Protein AF-A0A7G8H9L9-F1 (afdb_monomer_lite)

Structure (mmCIF, N/CA/C/O backbone):
data_AF-A0A7G8H9L9-F1
#
_entry.id   AF-A0A7G8H9L9-F1
#
loop_
_atom_site.group_PDB
_atom_site.id
_atom_site.type_symbol
_atom_site.label_atom_id
_atom_site.label_alt_id
_atom_site.label_comp_id
_atom_site.label_asym_id
_atom_site.label_entity_id
_atom_site.label_seq_id
_atom_site.pdbx_PDB_ins_code
_atom_site.Cartn_x
_atom_site.Cartn_y
_atom_site.Cartn_z
_atom_site.occupancy
_atom_site.B_iso_or_equiv
_atom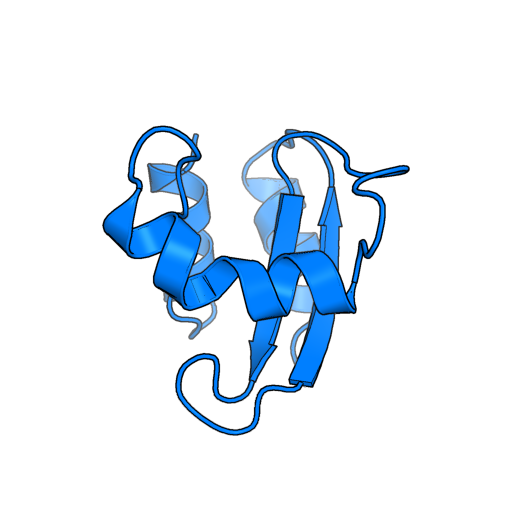_site.auth_seq_id
_atom_site.auth_comp_id
_atom_site.auth_asym_id
_atom_site.auth_atom_id
_atom_site.pdbx_PDB_model_num
ATOM 1 N N . MET A 1 1 ? 12.618 5.870 -4.045 1.00 56.03 1 MET A N 1
ATOM 2 C CA . MET A 1 1 ? 11.217 6.101 -4.464 1.00 56.03 1 MET A CA 1
ATOM 3 C C . MET A 1 1 ? 10.264 5.946 -3.285 1.00 56.03 1 MET A C 1
ATOM 5 O O . MET A 1 1 ? 9.583 6.916 -2.995 1.00 56.03 1 MET A O 1
ATOM 9 N N . SER A 1 2 ? 10.352 4.856 -2.507 1.00 68.56 2 SER A N 1
ATOM 10 C CA . SER A 1 2 ? 9.505 4.616 -1.319 1.00 68.56 2 SER A CA 1
ATOM 11 C C . SER A 1 2 ? 9.403 5.772 -0.314 1.00 68.56 2 SER A C 1
ATOM 13 O O . SER A 1 2 ? 8.340 5.974 0.252 1.00 68.56 2 SER A O 1
ATOM 15 N N . HIS A 1 3 ? 10.46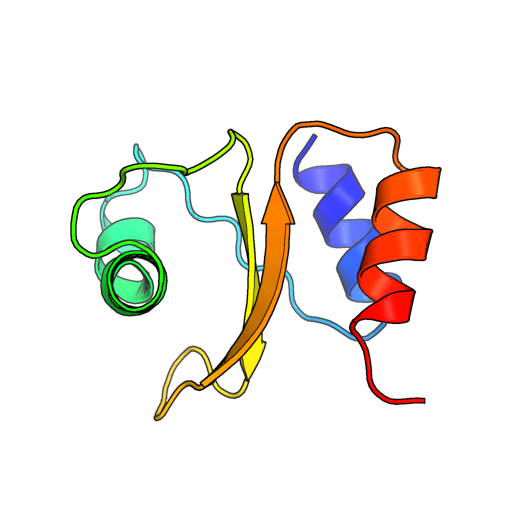4 6.564 -0.106 1.00 77.31 3 HIS A N 1
ATOM 16 C CA . HIS A 1 3 ? 10.406 7.722 0.796 1.00 77.31 3 HIS A CA 1
ATOM 17 C C . HIS A 1 3 ? 9.392 8.791 0.343 1.00 77.31 3 HIS A C 1
ATOM 19 O O . HIS A 1 3 ? 8.679 9.357 1.167 1.00 77.31 3 HIS A O 1
ATOM 25 N N . TYR A 1 4 ? 9.297 9.061 -0.965 1.00 84.69 4 TYR A N 1
ATOM 26 C CA . TYR A 1 4 ? 8.325 10.025 -1.486 1.00 84.69 4 TYR A CA 1
ATOM 27 C C . TYR A 1 4 ? 6.909 9.460 -1.473 1.00 84.69 4 TYR A C 1
ATOM 29 O O . TYR A 1 4 ? 5.984 10.190 -1.126 1.00 84.69 4 TYR A O 1
ATOM 37 N N . ASP A 1 5 ? 6.761 8.183 -1.820 1.00 89.94 5 ASP A N 1
ATOM 38 C CA . ASP A 1 5 ? 5.471 7.491 -1.817 1.00 89.94 5 ASP A CA 1
ATOM 39 C C . ASP A 1 5 ? 4.903 7.430 -0.394 1.00 89.94 5 ASP A C 1
ATOM 41 O O . ASP A 1 5 ? 3.739 7.758 -0.180 1.00 89.94 5 ASP A O 1
ATOM 45 N N . GLY A 1 6 ? 5.755 7.126 0.591 1.00 92.94 6 GLY A N 1
ATOM 46 C CA . GLY A 1 6 ? 5.393 7.136 2.006 1.00 92.94 6 GLY A CA 1
ATOM 47 C C . GLY A 1 6 ? 4.930 8.507 2.480 1.00 92.94 6 GLY A C 1
ATOM 48 O O . GLY A 1 6 ? 3.852 8.610 3.054 1.00 92.94 6 GLY A O 1
ATOM 49 N N . LYS A 1 7 ? 5.656 9.578 2.132 1.00 94.31 7 LYS A N 1
ATOM 50 C CA . LYS A 1 7 ? 5.222 10.944 2.458 1.00 94.31 7 LYS A CA 1
ATOM 51 C C . LYS A 1 7 ? 3.861 11.285 1.842 1.00 94.31 7 LYS A C 1
ATOM 53 O O . LYS A 1 7 ? 3.043 11.931 2.482 1.00 94.31 7 LYS A O 1
ATOM 58 N N . VAL A 1 8 ? 3.610 10.879 0.595 1.00 94.94 8 VAL A N 1
ATOM 59 C CA . VAL A 1 8 ? 2.305 11.105 -0.049 1.00 94.94 8 VAL A CA 1
ATOM 60 C C . VAL A 1 8 ? 1.197 10.325 0.656 1.00 94.94 8 VAL A C 1
ATOM 62 O O . VAL A 1 8 ? 0.130 10.887 0.875 1.00 94.94 8 VAL A O 1
ATOM 65 N N . ALA A 1 9 ? 1.445 9.066 1.020 1.00 95.19 9 ALA A N 1
ATOM 66 C CA . ALA A 1 9 ? 0.484 8.255 1.758 1.00 95.19 9 ALA A CA 1
ATOM 67 C C . ALA A 1 9 ? 0.145 8.883 3.121 1.00 95.19 9 ALA A C 1
ATOM 69 O O . ALA A 1 9 ? -1.032 9.023 3.442 1.00 95.19 9 ALA A O 1
ATOM 70 N N . GLU A 1 10 ? 1.152 9.344 3.866 1.00 95.31 10 GLU A N 1
ATOM 71 C CA . GLU A 1 10 ? 0.975 10.043 5.148 1.00 95.31 10 GLU A CA 1
ATOM 72 C C . GLU A 1 10 ? 0.174 11.341 5.000 1.00 95.31 10 GLU A C 1
ATOM 74 O O . GLU A 1 10 ? -0.748 11.594 5.772 1.00 95.31 10 GLU A O 1
ATOM 79 N N . GLU A 1 11 ? 0.468 12.149 3.977 1.00 95.38 11 GLU A N 1
ATOM 80 C CA . GLU A 1 11 ? -0.292 13.371 3.678 1.00 95.38 11 GLU A CA 1
ATOM 81 C C . GLU A 1 11 ? -1.764 13.092 3.323 1.00 95.38 11 GLU A C 1
ATOM 83 O O . GLU A 1 11 ? -2.611 13.960 3.519 1.00 95.38 11 GLU A O 1
ATOM 88 N N . LEU A 1 12 ? -2.071 11.895 2.816 1.00 95.44 12 LEU A N 1
ATOM 89 C CA . LEU A 1 12 ? -3.431 11.422 2.538 1.00 95.44 12 LEU A CA 1
ATOM 90 C C . LEU A 1 12 ? -4.056 10.661 3.725 1.00 95.44 12 LEU A C 1
ATOM 92 O O . LEU A 1 12 ? -5.106 10.044 3.576 1.00 95.44 12 LEU A O 1
ATOM 96 N N . GLY A 1 13 ? -3.430 10.694 4.906 1.00 94.69 13 GLY A N 1
ATOM 97 C CA . GLY A 1 13 ? -3.957 10.083 6.130 1.00 94.69 13 GLY A CA 1
ATOM 98 C C . GLY A 1 13 ? -3.719 8.576 6.255 1.00 94.69 13 GLY A C 1
ATOM 99 O O . GLY A 1 13 ? -4.279 7.943 7.147 1.00 94.69 13 GLY A O 1
ATOM 100 N N . CYS A 1 14 ? -2.888 7.987 5.396 1.00 95.06 14 CYS A N 1
ATOM 101 C CA . CYS A 1 14 ? -2.527 6.573 5.451 1.00 95.06 14 CYS A CA 1
ATOM 102 C C . CYS A 1 14 ? -1.200 6.361 6.186 1.00 95.06 14 CYS A C 1
ATOM 104 O O . CYS A 1 14 ? -0.279 7.167 6.094 1.00 95.06 14 CYS A O 1
ATOM 106 N N . SER A 1 15 ? -1.051 5.215 6.848 1.00 94.81 15 SER A N 1
ATOM 107 C CA . SER A 1 15 ? 0.274 4.728 7.253 1.00 94.81 15 SER A CA 1
ATOM 108 C C . SER A 1 15 ? 0.961 4.028 6.079 1.00 94.81 15 SER A C 1
ATOM 110 O O . SER A 1 15 ? 0.302 3.347 5.293 1.00 94.81 15 SER A O 1
ATOM 112 N N . PHE A 1 16 ? 2.286 4.152 5.965 1.00 94.94 16 PHE A N 1
ATOM 113 C CA . PHE A 1 16 ? 3.052 3.509 4.896 1.00 94.94 16 PHE A CA 1
ATOM 114 C C . PHE A 1 16 ? 3.962 2.399 5.430 1.00 94.94 16 PHE A C 1
ATOM 116 O O . PHE A 1 16 ? 4.924 2.653 6.154 1.00 94.94 16 PHE A O 1
ATOM 123 N N . ILE A 1 17 ? 3.686 1.155 5.032 1.00 94.81 17 ILE A N 1
ATOM 124 C CA . ILE A 1 17 ? 4.484 -0.019 5.400 1.00 94.81 17 ILE A CA 1
ATOM 125 C C . ILE A 1 17 ? 5.325 -0.440 4.192 1.00 94.81 17 ILE A C 1
ATOM 127 O O . ILE A 1 17 ? 4.821 -1.020 3.230 1.00 94.81 17 ILE A O 1
ATOM 131 N N . SER A 1 18 ? 6.630 -0.172 4.246 1.00 93.06 18 SER A N 1
ATOM 132 C CA . SER A 1 18 ? 7.570 -0.590 3.203 1.00 93.06 18 SER A CA 1
ATOM 133 C C . SER A 1 18 ? 8.056 -2.015 3.460 1.00 93.06 18 SER A C 1
ATOM 135 O O . SER A 1 18 ? 8.818 -2.248 4.395 1.00 93.06 18 SER A O 1
ATOM 137 N N . VAL A 1 19 ? 7.667 -2.965 2.608 1.00 92.12 19 VAL A N 1
ATOM 138 C CA . VAL A 1 19 ? 8.102 -4.367 2.709 1.00 92.12 19 VAL A CA 1
ATOM 139 C C . VAL A 1 19 ? 9.147 -4.667 1.638 1.00 92.12 19 VAL A C 1
ATOM 141 O O . VAL A 1 19 ? 8.828 -4.782 0.456 1.00 92.12 19 VAL A O 1
ATOM 144 N N . MET A 1 20 ? 10.403 -4.820 2.053 1.00 90.31 20 MET A N 1
ATOM 145 C CA . MET A 1 20 ? 11.500 -5.235 1.173 1.00 90.31 20 MET A CA 1
ATOM 146 C C . MET A 1 20 ? 11.662 -6.756 1.234 1.00 90.31 20 MET A C 1
ATOM 148 O O . MET A 1 20 ? 11.640 -7.329 2.317 1.00 90.31 20 MET A O 1
ATOM 152 N N . LEU A 1 21 ? 11.877 -7.427 0.095 1.00 86.31 21 LEU A N 1
ATOM 153 C CA . LEU A 1 21 ? 12.071 -8.890 0.073 1.00 86.31 21 LEU A CA 1
ATOM 154 C C . LEU A 1 21 ? 13.318 -9.337 0.853 1.00 86.31 21 LEU A C 1
ATOM 156 O O . LEU A 1 21 ? 13.364 -10.458 1.353 1.00 86.31 21 LEU A O 1
ATOM 160 N N . GLN A 1 22 ? 14.324 -8.465 0.940 1.00 90.69 22 GLN A N 1
ATOM 161 C CA . GLN A 1 22 ? 15.549 -8.690 1.704 1.00 90.69 22 GLN A CA 1
ATOM 162 C C . GLN A 1 22 ? 15.324 -8.555 3.218 1.00 90.69 22 GLN A C 1
ATOM 164 O O . GLN A 1 22 ? 16.065 -9.151 3.997 1.00 90.69 22 GLN A O 1
ATOM 169 N N . ASP A 1 23 ? 14.301 -7.807 3.640 1.00 93.00 23 ASP A N 1
ATOM 170 C CA . ASP A 1 23 ? 13.899 -7.709 5.040 1.00 93.00 23 ASP A CA 1
ATOM 171 C C . ASP A 1 23 ? 12.991 -8.892 5.385 1.00 93.00 23 ASP A C 1
ATOM 173 O O . ASP A 1 23 ? 11.769 -8.871 5.219 1.00 93.00 23 ASP A O 1
ATOM 177 N N . THR A 1 24 ? 13.621 -9.978 5.829 1.00 93.25 24 THR A N 1
ATOM 178 C CA . THR A 1 24 ? 12.914 -11.238 6.076 1.00 93.25 24 THR A CA 1
ATOM 179 C C . THR A 1 24 ? 11.902 -11.158 7.218 1.00 93.25 24 THR A C 1
ATOM 181 O O . THR A 1 24 ? 10.946 -11.934 7.212 1.00 93.25 24 THR A O 1
ATOM 184 N N . GLU A 1 25 ? 12.071 -10.246 8.177 1.00 94.75 25 GLU A N 1
ATOM 185 C CA . GLU A 1 25 ? 11.146 -10.081 9.300 1.00 94.75 25 GLU A CA 1
ATOM 186 C C . GLU A 1 25 ? 9.862 -9.404 8.820 1.00 94.75 25 GLU A C 1
ATOM 188 O O . GLU A 1 25 ? 8.774 -9.986 8.911 1.00 94.75 25 GLU A O 1
ATOM 193 N N . MET A 1 26 ? 10.007 -8.237 8.189 1.00 93.69 26 MET A N 1
ATOM 194 C CA . MET A 1 26 ? 8.894 -7.477 7.625 1.00 93.69 26 MET A CA 1
ATOM 195 C C . MET A 1 26 ? 8.165 -8.283 6.542 1.00 93.69 26 MET A C 1
ATOM 197 O O . MET A 1 26 ? 6.931 -8.355 6.521 1.00 93.69 26 MET A O 1
ATOM 201 N N . TYR A 1 27 ? 8.918 -8.963 5.669 1.00 93.44 27 TYR A N 1
ATOM 202 C CA . TYR A 1 27 ? 8.344 -9.821 4.638 1.00 93.44 27 TYR A CA 1
ATOM 203 C C . TYR A 1 27 ? 7.543 -10.972 5.243 1.00 93.44 27 TYR A C 1
ATOM 205 O O . TYR A 1 27 ? 6.410 -11.207 4.829 1.00 93.44 27 TYR A O 1
ATOM 213 N N . ARG A 1 28 ? 8.065 -11.688 6.246 1.00 94.25 28 ARG A N 1
ATOM 214 C CA . ARG A 1 28 ? 7.321 -12.790 6.882 1.00 94.25 28 ARG A CA 1
ATOM 215 C C . ARG A 1 28 ? 6.024 -12.319 7.523 1.00 94.25 28 ARG A C 1
ATOM 217 O O . ARG A 1 28 ? 5.040 -13.058 7.420 1.00 94.25 28 ARG A O 1
ATOM 224 N N . LYS A 1 29 ? 6.030 -11.131 8.135 1.00 95.50 29 LYS A N 1
ATOM 225 C CA . LYS A 1 29 ? 4.866 -10.524 8.786 1.00 95.50 29 LYS A CA 1
ATOM 226 C C . LYS A 1 29 ? 3.742 -10.241 7.786 1.00 95.50 29 LYS A C 1
ATOM 228 O O . LYS A 1 29 ? 2.616 -10.693 7.985 1.00 95.50 29 LYS A O 1
ATOM 233 N N . TYR A 1 30 ? 4.058 -9.584 6.671 1.00 96.06 30 TYR A N 1
ATOM 234 C CA . TYR A 1 30 ? 3.039 -9.103 5.730 1.00 96.06 30 TYR A CA 1
ATOM 235 C C . TYR A 1 30 ? 2.872 -9.947 4.461 1.00 96.06 30 TYR A C 1
ATOM 237 O O . TYR A 1 30 ? 1.934 -9.712 3.700 1.00 96.06 30 TYR A O 1
ATOM 245 N N . ARG A 1 31 ? 3.686 -10.993 4.229 1.00 94.06 31 ARG A N 1
ATOM 246 C CA . ARG A 1 31 ? 3.544 -11.862 3.039 1.00 94.06 31 ARG A CA 1
ATOM 247 C C . ARG A 1 31 ? 2.148 -12.461 2.896 1.00 94.06 31 ARG A C 1
ATOM 249 O O . ARG A 1 31 ? 1.736 -12.733 1.777 1.00 94.06 31 ARG A O 1
ATOM 256 N N . LYS A 1 32 ? 1.428 -12.675 4.006 1.00 95.38 32 LYS A N 1
ATOM 257 C CA . LYS A 1 32 ? 0.047 -13.186 3.993 1.00 95.38 32 LYS A CA 1
ATOM 258 C C . LYS A 1 32 ? -0.883 -12.273 3.185 1.00 95.38 32 LYS A C 1
ATOM 260 O O . LYS A 1 32 ? -1.726 -12.772 2.451 1.00 95.38 32 LYS A O 1
ATOM 265 N N . ILE A 1 33 ? -0.670 -10.959 3.263 1.00 96.56 33 ILE A N 1
ATOM 266 C CA . ILE A 1 33 ? -1.435 -9.950 2.528 1.00 96.56 33 ILE A CA 1
ATOM 267 C C . ILE A 1 33 ? -1.098 -10.036 1.043 1.00 96.56 33 ILE A C 1
ATOM 269 O O .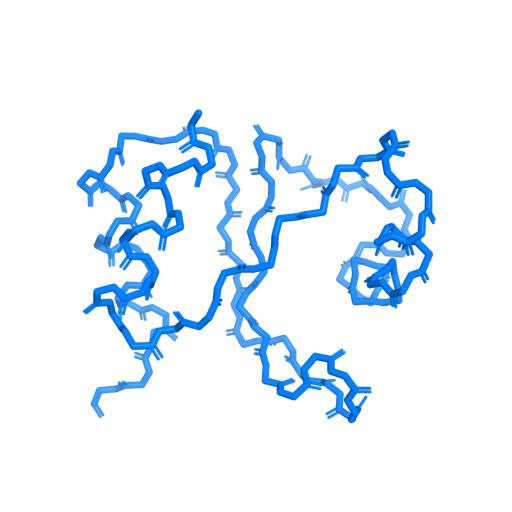 ILE A 1 33 ? -1.990 -10.178 0.212 1.00 96.56 33 ILE A O 1
ATOM 273 N N . LEU A 1 34 ? 0.198 -10.045 0.717 1.00 93.75 34 LEU A N 1
ATOM 274 C CA . LEU A 1 34 ? 0.658 -10.172 -0.664 1.00 93.75 34 LEU A CA 1
ATOM 275 C C . LEU A 1 34 ? 0.109 -11.439 -1.333 1.00 93.75 34 LEU A C 1
ATOM 277 O O . LEU A 1 34 ? -0.362 -11.378 -2.461 1.00 93.75 34 LEU A O 1
ATOM 281 N N . LEU A 1 35 ? 0.155 -12.577 -0.637 1.00 94.69 35 LEU A N 1
ATOM 282 C CA . LEU A 1 35 ? -0.299 -13.865 -1.162 1.00 94.69 35 LEU A CA 1
ATOM 283 C C . LEU A 1 35 ? -1.828 -13.989 -1.228 1.00 94.69 35 LEU A C 1
ATOM 285 O O . LEU A 1 35 ? -2.312 -14.794 -2.015 1.00 94.69 35 LEU A O 1
ATOM 289 N N . LYS A 1 36 ? -2.592 -13.198 -0.458 1.00 95.62 36 LYS A N 1
ATOM 290 C CA . LYS A 1 36 ? -4.056 -13.115 -0.611 1.00 95.62 36 LYS A CA 1
ATOM 291 C C . LYS A 1 36 ? -4.424 -12.536 -1.979 1.00 95.62 36 LYS A C 1
ATOM 293 O O . LYS A 1 36 ? -5.326 -13.058 -2.621 1.00 95.62 36 LYS A O 1
ATOM 298 N N . GLN A 1 37 ? -3.694 -11.513 -2.431 1.00 95.06 37 GLN A N 1
ATOM 299 C CA . GLN A 1 37 ? -3.886 -10.912 -3.756 1.00 95.06 37 GLN A CA 1
ATOM 300 C C . GLN A 1 37 ? -3.185 -11.703 -4.871 1.00 95.06 37 GLN A C 1
ATOM 302 O O . GLN A 1 37 ? -3.726 -11.859 -5.962 1.00 95.06 37 GLN A O 1
ATOM 307 N N . TYR A 1 38 ? -1.990 -12.232 -4.594 1.00 94.00 38 TYR A N 1
ATOM 308 C CA . TYR A 1 38 ? -1.153 -12.946 -5.560 1.00 94.00 38 TYR A CA 1
ATOM 309 C C . TYR A 1 38 ? -0.705 -14.313 -5.027 1.00 94.00 38 TYR A C 1
ATOM 311 O O . TYR A 1 38 ? 0.470 -14.471 -4.671 1.00 94.00 38 TYR A O 1
ATOM 319 N N . PRO A 1 39 ? -1.585 -15.332 -5.012 1.00 93.62 39 PRO A N 1
ATOM 320 C CA . PRO A 1 39 ? -1.251 -16.657 -4.481 1.00 93.62 39 PRO A CA 1
ATOM 321 C C . PRO A 1 39 ? 0.008 -17.263 -5.116 1.00 93.62 39 PRO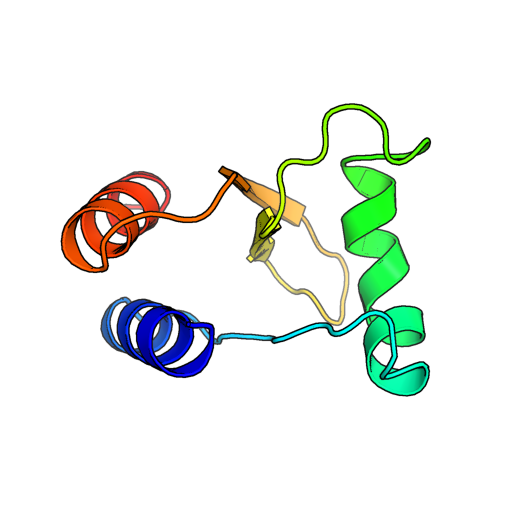 A C 1
ATOM 323 O O . PRO A 1 39 ? 0.838 -17.849 -4.422 1.00 93.62 39 PRO A O 1
ATOM 326 N N . ASN A 1 40 ? 0.188 -17.027 -6.420 1.00 92.25 40 ASN A N 1
ATOM 327 C CA . ASN A 1 40 ? 1.309 -17.537 -7.214 1.00 92.25 40 ASN A CA 1
ATOM 328 C C . ASN A 1 40 ? 2.321 -16.446 -7.612 1.00 92.25 40 ASN A C 1
ATOM 330 O O . ASN A 1 40 ? 3.233 -16.717 -8.385 1.00 92.25 40 ASN A O 1
ATOM 334 N N . LYS A 1 41 ? 2.177 -15.211 -7.103 1.00 85.00 41 LYS A N 1
ATOM 335 C CA . LYS A 1 41 ? 3.012 -14.034 -7.446 1.00 85.00 41 LYS A CA 1
ATOM 336 C C . LYS A 1 41 ? 2.990 -13.596 -8.924 1.00 85.00 41 LYS A C 1
ATOM 338 O O . LYS A 1 41 ? 3.750 -12.711 -9.311 1.00 85.00 41 LYS A O 1
ATOM 343 N N . GLU A 1 42 ? 2.122 -14.172 -9.748 1.00 89.56 42 GLU A N 1
ATOM 344 C CA . GLU A 1 42 ? 1.943 -13.776 -11.148 1.00 89.56 42 GLU A CA 1
ATOM 345 C C . GLU A 1 42 ? 1.146 -12.468 -11.264 1.00 89.56 42 GLU A C 1
ATOM 347 O O . GLU A 1 42 ? 0.267 -12.194 -10.452 1.00 89.56 42 GLU A O 1
ATOM 352 N N . GLY A 1 43 ? 1.451 -11.639 -12.268 1.00 83.75 43 GLY A N 1
ATOM 353 C CA . GLY A 1 43 ? 0.739 -10.371 -12.501 1.00 83.75 43 GLY A CA 1
ATOM 354 C C . GLY A 1 43 ? 1.104 -9.225 -11.545 1.00 83.75 43 GLY A C 1
ATOM 355 O O . GLY A 1 43 ? 0.508 -8.145 -11.621 1.00 83.75 43 GLY A O 1
ATOM 356 N N . MET A 1 44 ? 2.093 -9.433 -10.670 1.00 87.81 44 MET A N 1
ATOM 357 C CA . MET A 1 44 ? 2.682 -8.376 -9.849 1.00 87.81 44 MET A CA 1
ATOM 358 C C . MET A 1 44 ? 3.493 -7.404 -10.719 1.00 87.81 44 MET A C 1
ATOM 360 O O . MET A 1 44 ? 4.384 -7.817 -11.460 1.00 87.81 44 MET A O 1
ATOM 364 N N . GLY A 1 45 ? 3.221 -6.102 -10.598 1.00 88.06 45 GLY A N 1
ATOM 365 C CA . GLY A 1 45 ? 4.063 -5.044 -11.167 1.00 88.06 45 GLY A CA 1
ATOM 366 C C . GLY A 1 45 ? 4.966 -4.456 -10.089 1.00 88.06 45 GLY A C 1
ATOM 367 O O . GLY A 1 45 ? 4.485 -4.188 -8.997 1.00 88.06 45 GLY A O 1
ATOM 368 N N . TRP A 1 46 ? 6.254 -4.246 -10.362 1.00 86.00 46 TRP A N 1
ATOM 369 C CA . TRP A 1 46 ? 7.198 -3.722 -9.366 1.00 86.00 46 TRP A CA 1
ATOM 370 C C . TRP A 1 46 ? 7.419 -2.208 -9.527 1.00 86.00 46 TRP A C 1
ATOM 372 O O . TRP A 1 46 ? 7.732 -1.771 -10.636 1.00 86.00 46 TRP A O 1
ATOM 382 N N . PRO A 1 47 ? 7.336 -1.407 -8.444 1.00 91.00 47 PRO A N 1
ATOM 383 C CA . PRO A 1 47 ? 6.767 -1.728 -7.125 1.00 91.00 47 PRO A CA 1
ATOM 384 C C . PRO A 1 47 ? 5.255 -2.022 -7.160 1.00 91.00 47 PRO A C 1
ATOM 386 O O . PRO A 1 47 ? 4.535 -1.497 -8.007 1.00 91.00 47 PRO A O 1
ATOM 389 N N . THR A 1 48 ? 4.785 -2.857 -6.225 1.00 93.12 48 THR A N 1
ATOM 390 C CA . THR A 1 48 ? 3.355 -3.117 -5.971 1.00 93.12 48 THR A CA 1
ATOM 391 C C . THR A 1 48 ? 2.957 -2.422 -4.673 1.00 93.12 48 THR A C 1
ATOM 393 O O . THR A 1 48 ? 3.623 -2.614 -3.656 1.00 93.12 48 THR A O 1
ATOM 396 N N . TYR A 1 49 ? 1.860 -1.672 -4.691 1.00 95.44 49 TYR A N 1
ATOM 397 C CA . TYR A 1 49 ? 1.252 -1.064 -3.511 1.00 95.44 49 TYR A CA 1
ATOM 398 C C . TYR A 1 49 ? -0.117 -1.701 -3.289 1.00 95.44 49 TYR A C 1
ATOM 400 O O . TYR A 1 49 ? -0.898 -1.822 -4.231 1.00 95.44 49 TYR A O 1
ATOM 408 N N . LEU A 1 50 ? -0.402 -2.100 -2.053 1.00 96.75 50 LEU A N 1
ATOM 409 C CA . LEU A 1 50 ? -1.706 -2.608 -1.636 1.00 96.75 50 LEU A CA 1
ATOM 410 C C . LEU A 1 50 ? -2.264 -1.651 -0.586 1.00 96.75 50 LEU A C 1
ATOM 412 O O . LEU A 1 50 ? -1.582 -1.368 0.400 1.00 96.75 50 LEU A O 1
ATOM 416 N N . LEU A 1 51 ? -3.481 -1.158 -0.801 1.00 97.00 51 LEU A N 1
ATOM 417 C CA . LEU A 1 51 ? -4.236 -0.422 0.206 1.00 97.00 51 LEU A CA 1
ATOM 418 C C . LEU A 1 51 ? -4.953 -1.446 1.085 1.00 97.00 51 LEU A C 1
ATOM 420 O O . LEU A 1 51 ? -5.695 -2.285 0.576 1.00 97.00 51 LEU A O 1
ATOM 424 N N . VAL A 1 52 ? -4.681 -1.418 2.386 1.00 97.25 52 VAL A N 1
ATOM 425 C CA . VAL A 1 52 ? -5.083 -2.481 3.312 1.00 97.25 52 VAL A CA 1
ATOM 426 C C . VAL A 1 52 ? -5.706 -1.876 4.559 1.00 97.25 52 VAL A C 1
ATOM 428 O O . VAL A 1 52 ? -5.113 -0.981 5.162 1.00 97.25 52 VAL A O 1
ATOM 431 N N . SER A 1 53 ? -6.859 -2.399 4.968 1.00 96.25 53 SER A N 1
ATOM 432 C CA . SER A 1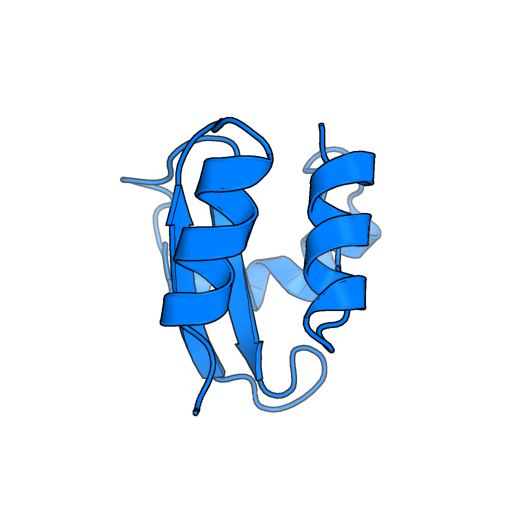 53 ? -7.440 -2.129 6.283 1.00 96.25 53 SER A CA 1
ATOM 433 C C . SER A 1 53 ? -6.951 -3.175 7.296 1.00 96.25 53 SER A C 1
ATOM 435 O O . SER A 1 53 ? -6.762 -4.335 6.933 1.00 96.25 53 SER A O 1
ATOM 437 N N . ASP A 1 54 ? -6.681 -2.750 8.536 1.00 95.25 54 ASP A N 1
ATOM 438 C CA . ASP A 1 54 ? -6.182 -3.587 9.645 1.00 95.25 54 ASP A CA 1
ATOM 439 C C . ASP A 1 54 ? -5.069 -4.599 9.255 1.00 95.25 54 ASP A C 1
ATOM 441 O O . ASP A 1 54 ? -5.240 -5.813 9.385 1.00 95.25 54 ASP A O 1
ATOM 445 N N . PRO A 1 55 ? -3.898 -4.141 8.759 1.00 95.88 55 PRO A N 1
ATOM 446 C CA . PRO A 1 55 ? -2.851 -5.030 8.236 1.00 95.88 55 PRO A CA 1
ATOM 447 C C . PRO A 1 55 ? -2.248 -5.984 9.285 1.00 95.88 55 PRO A C 1
ATOM 449 O O . PRO A 1 55 ? -1.638 -6.999 8.924 1.00 95.88 55 PRO A O 1
ATOM 452 N N . ASP A 1 56 ? -2.402 -5.669 10.572 1.00 94.94 56 ASP A N 1
ATOM 453 C CA . ASP A 1 56 ? -1.907 -6.475 11.687 1.00 94.94 56 ASP A CA 1
ATOM 454 C C . ASP A 1 56 ? -2.944 -7.487 12.209 1.00 94.94 56 ASP A C 1
ATOM 456 O O . ASP A 1 56 ? -2.544 -8.558 12.679 1.00 94.94 56 ASP A O 1
ATOM 460 N N . GLY A 1 57 ? -4.244 -7.212 12.064 1.00 94.50 57 GLY A N 1
ATOM 461 C CA . GLY A 1 57 ? -5.345 -8.089 12.463 1.00 94.50 57 GLY A CA 1
ATOM 462 C C . GLY A 1 57 ? -6.007 -8.834 11.299 1.00 94.50 57 GLY A C 1
ATOM 463 O O . GLY A 1 57 ? -5.343 -9.595 10.572 1.00 94.50 57 GLY A O 1
ATOM 464 N N . ASP A 1 58 ? -7.330 -8.671 11.177 1.00 94.88 58 ASP A N 1
ATOM 465 C CA . ASP A 1 58 ? -8.165 -9.329 10.161 1.00 94.88 58 ASP A CA 1
ATOM 466 C C . ASP A 1 58 ? -8.287 -8.455 8.912 1.00 94.88 58 ASP A C 1
ATOM 468 O O . ASP A 1 58 ? -9.255 -7.732 8.686 1.00 94.88 58 ASP A O 1
ATOM 472 N N . PHE A 1 59 ? -7.223 -8.491 8.119 1.00 96.56 59 PHE A N 1
ATOM 473 C CA . PHE A 1 59 ? -7.021 -7.533 7.048 1.00 96.56 59 PHE A CA 1
ATOM 474 C C . PHE A 1 59 ? -7.933 -7.740 5.823 1.00 96.56 59 PHE A C 1
ATOM 476 O O . PHE A 1 59 ? -8.150 -8.861 5.324 1.00 96.56 59 PHE A O 1
ATOM 483 N N . SER A 1 60 ? -8.324 -6.624 5.211 1.00 96.88 60 SER A N 1
ATOM 484 C CA . SER A 1 60 ? -8.942 -6.556 3.880 1.00 96.88 60 SER A CA 1
ATOM 485 C C . SER A 1 60 ? -8.105 -5.701 2.929 1.00 96.88 60 SER A C 1
ATOM 487 O O . SER A 1 60 ? -7.409 -4.781 3.349 1.00 96.88 60 SER A O 1
ATOM 489 N N . ILE A 1 61 ? -8.117 -6.051 1.641 1.00 96.75 61 ILE A N 1
ATOM 490 C CA . ILE A 1 61 ? -7.414 -5.299 0.595 1.00 96.75 61 ILE A CA 1
ATOM 491 C C . ILE A 1 61 ? -8.461 -4.449 -0.116 1.00 96.75 61 ILE A C 1
ATOM 493 O O . ILE A 1 61 ? -9.365 -5.001 -0.738 1.00 96.75 61 ILE A O 1
ATOM 497 N N . GLU A 1 62 ? -8.322 -3.132 -0.018 1.00 95.94 62 GLU A N 1
ATOM 498 C CA . GLU A 1 62 ? -9.277 -2.149 -0.550 1.00 95.94 62 GLU A CA 1
ATOM 499 C C . GLU A 1 62 ? -8.904 -1.679 -1.961 1.00 95.94 62 GLU A C 1
ATOM 501 O O . GLU A 1 62 ? -9.737 -1.175 -2.708 1.00 95.94 62 GLU A O 1
ATOM 506 N N . GLY A 1 63 ? -7.642 -1.853 -2.356 1.00 95.69 63 GLY A N 1
ATOM 507 C CA . GLY A 1 63 ? -7.173 -1.442 -3.672 1.00 95.69 63 GLY A CA 1
ATOM 508 C C . GLY A 1 63 ? -5.710 -1.774 -3.918 1.00 95.69 63 GLY A C 1
ATOM 509 O O . GLY A 1 63 ? -4.979 -2.200 -3.020 1.00 95.69 63 GLY A O 1
ATOM 510 N N . GLU A 1 64 ? -5.269 -1.564 -5.155 1.00 95.88 64 GLU A N 1
ATOM 511 C CA . GLU A 1 64 ? -3.883 -1.787 -5.555 1.00 95.88 64 GLU A CA 1
ATOM 512 C C . GLU A 1 64 ? -3.394 -0.745 -6.560 1.00 95.88 64 GLU A C 1
ATOM 514 O O . GLU A 1 64 ? -4.145 -0.271 -7.410 1.00 95.88 64 GLU A O 1
ATOM 519 N N . LEU A 1 65 ? -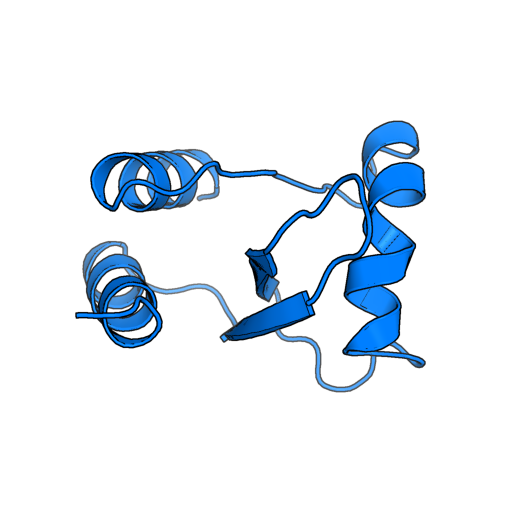2.098 -0.444 -6.497 1.00 95.12 65 LEU A N 1
ATOM 520 C CA . LEU A 1 65 ? -1.371 0.312 -7.514 1.00 95.12 65 LEU A CA 1
ATOM 521 C C . LEU A 1 65 ? -0.141 -0.495 -7.940 1.00 95.12 65 LEU A C 1
ATOM 523 O O . LEU A 1 65 ? 0.509 -1.147 -7.121 1.00 95.12 65 LEU A O 1
ATOM 527 N N . LYS A 1 66 ? 0.200 -0.451 -9.229 1.00 92.44 66 LYS A N 1
ATOM 528 C CA . LYS A 1 66 ? 1.300 -1.235 -9.808 1.00 92.44 66 LYS A CA 1
ATOM 529 C C . LYS A 1 66 ? 2.247 -0.366 -10.612 1.00 92.44 66 LYS A C 1
ATOM 531 O O . LYS A 1 66 ? 1.806 0.484 -11.384 1.00 92.44 66 LYS A O 1
ATOM 536 N N . GLY A 1 67 ? 3.529 -0.692 -10.513 1.00 90.56 67 GLY A N 1
ATOM 537 C CA . GLY A 1 67 ? 4.591 -0.073 -11.290 1.00 90.56 67 GLY A CA 1
ATOM 538 C C . GLY A 1 67 ? 5.075 1.245 -10.695 1.00 90.56 67 GLY A C 1
ATOM 539 O O . GLY A 1 67 ? 4.421 1.874 -9.866 1.00 90.56 67 GLY A O 1
ATOM 540 N N . GLY A 1 68 ? 6.266 1.654 -11.129 1.00 89.44 68 GLY A N 1
ATOM 541 C CA . GLY A 1 68 ? 6.815 2.955 -10.771 1.00 89.44 68 GLY A CA 1
ATOM 542 C C . GLY A 1 68 ? 6.046 4.054 -11.493 1.00 89.44 68 GLY A C 1
ATOM 543 O O . GLY A 1 68 ? 5.788 3.937 -12.690 1.00 89.44 68 GLY A O 1
ATOM 544 N N . MET A 1 69 ? 5.698 5.121 -10.779 1.00 92.06 69 MET A N 1
ATOM 545 C CA . MET A 1 69 ? 4.985 6.261 -11.351 1.00 92.06 69 MET A CA 1
ATOM 546 C C . MET A 1 69 ? 5.488 7.590 -10.775 1.00 92.06 69 MET A C 1
ATOM 548 O O . MET A 1 69 ? 6.088 7.604 -9.695 1.00 92.06 69 MET A O 1
ATOM 552 N N . PRO A 1 70 ? 5.274 8.716 -11.479 1.00 93.50 70 PRO A N 1
ATOM 553 C CA . PRO A 1 70 ? 5.542 10.042 -10.938 1.00 93.50 70 PRO A CA 1
ATOM 554 C C . PRO A 1 70 ? 4.774 10.303 -9.635 1.00 93.50 70 PRO A C 1
ATOM 556 O O . PRO A 1 70 ? 3.654 9.836 -9.446 1.00 93.50 70 PRO A O 1
ATOM 559 N N . LYS A 1 71 ? 5.346 11.131 -8.751 1.00 91.69 71 LYS A N 1
ATOM 560 C CA . LYS A 1 71 ? 4.753 11.471 -7.442 1.00 91.69 71 LYS A CA 1
ATOM 561 C C . LYS A 1 71 ? 3.327 12.037 -7.546 1.00 91.69 71 LYS A C 1
ATOM 563 O O . LYS A 1 71 ? 2.503 11.776 -6.672 1.00 91.69 71 LYS A O 1
ATOM 568 N N . GLY A 1 72 ? 3.059 12.845 -8.576 1.00 94.25 72 GLY A N 1
ATOM 569 C CA . GLY A 1 72 ? 1.729 13.410 -8.832 1.00 94.25 72 GLY A CA 1
ATOM 570 C C . GLY A 1 72 ? 0.705 12.317 -9.126 1.00 94.25 72 GLY A C 1
ATOM 571 O O . GLY A 1 72 ? -0.309 12.237 -8.443 1.00 94.25 72 GLY A O 1
ATOM 572 N N . ASP A 1 73 ? 1.039 11.421 -10.055 1.00 95.00 73 ASP A N 1
ATOM 573 C CA . ASP A 1 73 ? 0.187 10.294 -10.440 1.00 95.00 73 ASP A CA 1
ATOM 574 C C . ASP A 1 73 ? -0.065 9.347 -9.265 1.00 95.00 73 ASP A C 1
ATOM 576 O O . ASP A 1 73 ? -1.199 8.921 -9.058 1.00 95.00 73 ASP A O 1
ATOM 580 N N . PHE A 1 74 ? 0.964 9.065 -8.455 1.00 95.31 74 PHE A N 1
ATOM 581 C CA . PHE A 1 74 ? 0.808 8.260 -7.243 1.00 95.31 74 PHE A CA 1
ATOM 582 C C . PHE A 1 74 ? -0.194 8.891 -6.274 1.00 95.31 74 PHE A C 1
ATOM 584 O O . PHE A 1 74 ? -1.084 8.199 -5.785 1.00 95.31 74 PHE A O 1
ATOM 591 N N . ARG A 1 75 ? -0.096 10.208 -6.034 1.00 95.88 75 ARG A N 1
ATOM 592 C CA . ARG A 1 75 ? -1.045 10.925 -5.169 1.00 95.88 75 ARG A CA 1
ATOM 593 C C . ARG A 1 75 ? -2.464 10.816 -5.699 1.00 95.88 75 ARG A C 1
ATOM 595 O O . ARG A 1 75 ? -3.349 10.452 -4.936 1.00 95.88 75 ARG A O 1
ATOM 602 N N . THR A 1 76 ? -2.675 11.158 -6.967 1.00 96.56 76 THR A N 1
ATOM 603 C CA . THR A 1 76 ? -4.015 11.176 -7.560 1.00 96.56 76 THR A CA 1
ATOM 604 C C . THR A 1 76 ? -4.647 9.793 -7.494 1.00 96.56 76 THR A C 1
ATOM 606 O O . THR A 1 76 ? -5.752 9.656 -6.982 1.00 96.56 76 THR A O 1
ATOM 609 N N . ARG A 1 77 ? -3.915 8.754 -7.903 1.00 96.25 77 ARG A N 1
ATOM 610 C CA . ARG A 1 77 ? -4.438 7.384 -7.902 1.00 96.25 77 ARG A CA 1
ATOM 611 C C . ARG A 1 77 ? -4.666 6.828 -6.503 1.00 96.25 77 ARG A C 1
ATOM 613 O O . ARG A 1 77 ? -5.628 6.102 -6.299 1.00 96.25 77 ARG A O 1
ATOM 620 N N . LEU A 1 78 ? -3.801 7.143 -5.536 1.00 96.06 78 LEU A N 1
ATOM 621 C CA . LEU A 1 78 ? -4.036 6.742 -4.149 1.00 96.06 78 LEU A CA 1
ATOM 622 C C . LEU A 1 78 ? -5.277 7.443 -3.587 1.00 96.06 78 LEU A C 1
ATOM 624 O O . LEU A 1 78 ? -6.100 6.785 -2.967 1.00 96.06 78 LEU A O 1
ATOM 628 N N . ALA A 1 79 ? -5.443 8.743 -3.842 1.00 96.00 79 ALA A N 1
ATOM 629 C CA . ALA A 1 79 ? -6.616 9.490 -3.396 1.00 96.00 79 ALA A CA 1
ATOM 630 C C . ALA A 1 79 ? -7.926 8.946 -3.994 1.00 96.00 79 ALA A C 1
ATOM 632 O O . ALA A 1 79 ? -8.923 8.884 -3.289 1.00 96.00 79 ALA A O 1
ATOM 633 N N . GLU A 1 80 ? -7.916 8.497 -5.253 1.00 96.25 80 GLU A N 1
ATOM 634 C CA . GLU A 1 80 ? -9.070 7.856 -5.906 1.00 96.25 80 GLU A CA 1
ATOM 635 C C . GLU A 1 80 ? -9.476 6.515 -5.270 1.00 96.25 80 GLU A C 1
ATOM 637 O O . GLU A 1 80 ? -10.630 6.110 -5.392 1.00 96.25 80 GLU A O 1
ATOM 642 N N . LEU A 1 81 ? -8.546 5.820 -4.606 1.00 94.88 81 LEU A N 1
ATOM 643 C CA . LEU A 1 81 ? -8.825 4.568 -3.892 1.00 94.88 81 LEU A CA 1
ATOM 644 C C . LEU A 1 81 ? -9.344 4.792 -2.467 1.00 94.88 81 LEU A C 1
ATOM 646 O O . LEU A 1 81 ? -9.849 3.855 -1.850 1.00 94.88 81 LEU A O 1
ATOM 650 N N . LEU A 1 82 ? -9.184 5.997 -1.920 1.00 93.62 82 LEU A N 1
ATOM 651 C CA . LEU A 1 82 ? -9.626 6.309 -0.568 1.00 93.62 82 LEU A CA 1
ATOM 652 C C . LEU A 1 82 ? -11.112 6.697 -0.568 1.00 93.62 82 LEU A C 1
ATOM 654 O O . LEU A 1 82 ? -11.589 7.329 -1.513 1.00 93.62 82 LEU A O 1
ATOM 658 N N . PRO A 1 83 ? -11.864 6.335 0.486 1.00 83.75 83 PRO A N 1
ATOM 659 C CA . PRO A 1 83 ? -13.237 6.797 0.640 1.00 83.75 83 PRO A CA 1
ATOM 660 C C . PRO A 1 83 ? -13.284 8.335 0.701 1.00 83.75 83 PRO A C 1
ATOM 662 O O . PRO A 1 83 ? -12.395 8.960 1.281 1.00 83.75 83 PRO A O 1
ATOM 665 N N . SER A 1 84 ? -14.310 8.920 0.068 1.00 66.50 84 SER A N 1
ATOM 666 C CA . SER A 1 84 ? -14.553 10.374 0.015 1.00 66.50 84 SER A CA 1
ATOM 667 C C . SER A 1 84 ? -14.978 10.975 1.351 1.00 66.50 84 SER A C 1
ATOM 669 O O . SER A 1 84 ? -15.699 10.283 2.105 1.00 66.50 84 SER A O 1
#

Sequence (84 aa):
MSHYDGKVAEELGCSFISVMLQDTEMYRKYRKILLKQYPNKEGMGWPTYLLVSDPDGDFSIEGELKGGMPKGDFRTRLAELLPS

Radius of gyration: 12.52 Å; chains: 1; bounding box: 30×31×25 Å

pLDDT: mean 92.27, std 6.65, range [56.03, 97.25]

Foldseek 3Di:
DLVLLQVLCVVLVHHDQDDDPVPVVSCVLQVVVVCVVPVPVPPAAPPKDWDWDPSNPDIDTQDIDHYDDDSVVSNVVVNVSDDD

Secondary structure (DSSP, 8-state):
-HHHHHHHHHHTT-------TT-HHHHHHHHHHHHHH-TT-TTPPSSEEEEEESTTSS-EEEEEEES---HHHHHHHHHHHS--